Protein AF-A0A420E237-F1 (afdb_monomer)

Mean predicted aligned error: 9.03 Å

Structure (mmCIF, N/CA/C/O backbone):
data_AF-A0A420E237-F1
#
_entry.id   AF-A0A420E237-F1
#
loop_
_atom_site.group_PDB
_atom_site.id
_atom_site.type_symbol
_atom_site.label_atom_id
_atom_site.label_alt_id
_atom_site.label_comp_id
_atom_site.label_asym_id
_atom_site.label_entity_id
_atom_site.label_seq_id
_atom_site.pdbx_PDB_ins_code
_atom_site.Cartn_x
_atom_site.Cartn_y
_atom_site.Cartn_z
_atom_site.occupancy
_atom_site.B_iso_or_equiv
_atom_site.auth_seq_id
_atom_site.auth_comp_id
_atom_site.auth_asym_id
_atom_site.auth_atom_id
_atom_site.pdbx_PDB_model_num
ATOM 1 N N . MET A 1 1 ? -10.949 -0.885 19.873 1.00 56.78 1 MET A N 1
ATOM 2 C CA . MET A 1 1 ? -10.014 -0.210 18.942 1.00 56.78 1 MET A CA 1
ATOM 3 C C . MET A 1 1 ? -10.148 1.288 19.159 1.00 56.78 1 MET A C 1
ATOM 5 O O . MET A 1 1 ? -11.271 1.773 19.113 1.00 56.78 1 MET A O 1
ATOM 9 N N . GLY A 1 2 ? -9.072 2.035 19.416 1.00 68.06 2 GLY A N 1
ATOM 10 C CA . GLY A 1 2 ? -9.177 3.496 19.341 1.00 68.06 2 GLY A CA 1
ATOM 11 C C . GLY A 1 2 ? -9.492 3.886 17.896 1.00 68.06 2 GLY A C 1
ATOM 12 O O . GLY A 1 2 ? -8.911 3.292 16.986 1.00 68.06 2 GLY A O 1
ATOM 13 N N . LYS A 1 3 ? -10.382 4.860 17.661 1.00 68.50 3 LYS A N 1
ATOM 14 C CA . LYS A 1 3 ? -10.649 5.400 16.307 1.00 68.50 3 LYS A CA 1
ATOM 15 C C . LYS A 1 3 ? -9.348 5.674 15.535 1.00 68.50 3 LYS A C 1
ATOM 17 O O . LYS A 1 3 ? -9.275 5.412 14.342 1.00 68.50 3 LYS A O 1
ATOM 22 N N . ASN A 1 4 ? -8.307 6.085 16.256 1.00 80.81 4 ASN A N 1
ATOM 23 C CA . ASN A 1 4 ? -6.977 6.376 15.732 1.00 80.81 4 ASN A CA 1
ATOM 24 C C . ASN A 1 4 ? -6.277 5.142 15.139 1.00 80.81 4 ASN A C 1
ATOM 26 O O . ASN A 1 4 ? -5.689 5.242 14.070 1.00 80.81 4 ASN A O 1
ATOM 30 N N . PHE A 1 5 ? -6.374 3.967 15.771 1.00 83.19 5 PHE A N 1
ATOM 31 C CA . PHE A 1 5 ? -5.677 2.762 15.304 1.00 83.19 5 PHE A CA 1
ATOM 32 C C . PHE A 1 5 ? -6.229 2.262 13.964 1.00 83.19 5 PHE A C 1
ATOM 34 O O . PHE A 1 5 ? -5.466 1.948 13.057 1.00 83.19 5 PHE A O 1
ATOM 41 N N . LYS A 1 6 ? -7.560 2.256 13.805 1.00 82.50 6 LYS A N 1
ATOM 42 C CA . LYS A 1 6 ? -8.202 1.883 12.536 1.00 82.50 6 LYS A CA 1
ATOM 43 C C . LYS A 1 6 ? -7.759 2.807 11.398 1.00 82.50 6 LYS A C 1
ATOM 45 O O . LYS A 1 6 ? -7.407 2.321 10.327 1.00 82.50 6 LYS A O 1
ATOM 50 N N . SER A 1 7 ? -7.753 4.119 11.642 1.00 88.00 7 SER A N 1
ATOM 51 C CA . SER A 1 7 ? -7.332 5.107 10.644 1.00 88.00 7 SER A CA 1
ATOM 52 C C . SER A 1 7 ? -5.865 4.943 10.253 1.00 88.00 7 SER A C 1
ATOM 54 O O . SER A 1 7 ? -5.551 5.006 9.071 1.00 88.00 7 SER A O 1
ATOM 56 N N . ILE A 1 8 ? -4.978 4.675 11.217 1.00 90.38 8 ILE A N 1
ATOM 57 C CA . ILE A 1 8 ? -3.547 4.464 10.953 1.00 90.38 8 ILE A CA 1
ATOM 58 C C . ILE A 1 8 ? -3.331 3.244 10.048 1.00 90.38 8 ILE A C 1
ATOM 60 O O . ILE A 1 8 ? -2.616 3.348 9.056 1.00 90.38 8 ILE A O 1
ATOM 64 N N . VAL A 1 9 ? -3.979 2.112 10.343 1.00 89.94 9 VAL A N 1
ATOM 65 C CA . VAL A 1 9 ? -3.846 0.885 9.534 1.00 89.94 9 VAL A CA 1
ATOM 66 C C . VAL A 1 9 ? -4.399 1.084 8.121 1.00 89.94 9 VAL A C 1
ATOM 68 O O . VAL A 1 9 ? -3.799 0.616 7.157 1.00 89.94 9 VAL A O 1
ATOM 71 N N . LEU A 1 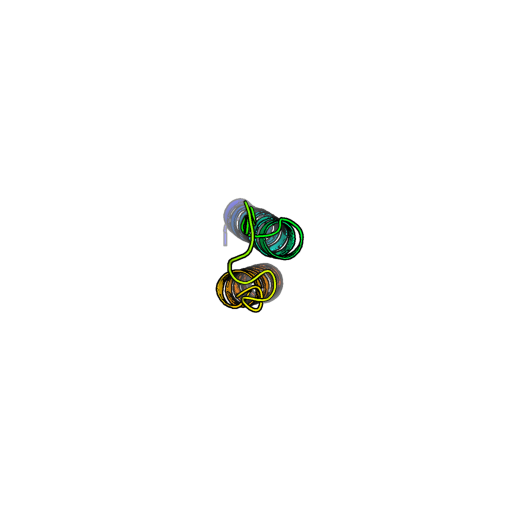10 ? -5.507 1.815 7.981 1.00 90.88 10 LEU A N 1
ATOM 72 C CA . LEU A 1 10 ? -6.090 2.129 6.676 1.00 90.88 10 LEU A CA 1
ATOM 73 C C . LEU A 1 10 ? -5.154 3.008 5.836 1.00 90.88 10 LEU A C 1
ATOM 75 O O . LEU A 1 10 ? -4.911 2.700 4.672 1.00 90.88 10 LEU A O 1
ATOM 79 N N . ILE A 1 11 ? -4.595 4.067 6.429 1.00 93.56 11 ILE A N 1
ATOM 80 C CA . ILE A 1 11 ? -3.644 4.957 5.747 1.00 93.56 11 ILE A CA 1
ATOM 81 C C . ILE A 1 11 ? -2.384 4.180 5.348 1.00 93.56 11 ILE A C 1
ATOM 83 O O . ILE A 1 11 ? -1.952 4.272 4.202 1.00 93.56 11 ILE A O 1
ATOM 87 N N . ALA A 1 12 ? -1.834 3.366 6.253 1.00 93.19 12 ALA A N 1
ATOM 88 C CA . ALA A 1 12 ? -0.675 2.525 5.964 1.00 93.19 12 ALA A CA 1
ATOM 89 C C . ALA A 1 12 ? -0.949 1.547 4.808 1.00 93.19 12 ALA A C 1
ATOM 91 O O . ALA A 1 12 ? -0.127 1.424 3.904 1.00 93.19 12 ALA A O 1
ATOM 92 N N . GLY A 1 13 ? -2.123 0.906 4.790 1.00 92.38 13 GLY A N 1
ATOM 93 C CA . GLY A 1 13 ? -2.533 0.014 3.704 1.00 92.38 13 GLY A CA 1
ATOM 94 C C . GLY A 1 13 ? -2.620 0.719 2.348 1.00 92.38 13 GLY A C 1
ATOM 95 O O . GLY A 1 13 ? -2.142 0.179 1.354 1.00 92.38 13 GLY A O 1
ATOM 96 N N . ILE A 1 14 ? -3.159 1.944 2.304 1.00 94.88 14 ILE A N 1
ATOM 97 C CA . ILE A 1 14 ? -3.219 2.758 1.076 1.00 94.88 14 ILE A CA 1
ATOM 98 C C . ILE A 1 14 ? -1.815 3.119 0.582 1.00 94.88 14 ILE A C 1
ATOM 100 O O . ILE A 1 14 ? -1.548 3.001 -0.610 1.00 94.88 14 ILE A O 1
ATOM 104 N N . VAL A 1 15 ? -0.913 3.526 1.480 1.00 96.12 15 VAL A N 1
ATOM 105 C CA . VAL A 1 15 ? 0.473 3.871 1.121 1.00 96.12 15 VAL A CA 1
ATOM 106 C C . VAL A 1 15 ? 1.214 2.658 0.556 1.00 96.12 15 VAL A C 1
ATOM 108 O O . VAL A 1 15 ? 1.862 2.774 -0.480 1.00 96.12 15 VAL A O 1
ATOM 111 N N . ILE A 1 16 ? 1.077 1.487 1.186 1.00 94.06 16 ILE A N 1
ATOM 112 C CA . ILE A 1 16 ? 1.683 0.233 0.707 1.00 94.06 16 ILE A CA 1
ATOM 113 C C . ILE A 1 16 ? 1.126 -0.150 -0.666 1.00 94.06 16 ILE A C 1
ATOM 115 O O . ILE A 1 16 ? 1.886 -0.505 -1.563 1.00 94.06 16 ILE A O 1
ATOM 119 N N . LEU A 1 17 ? -0.191 -0.044 -0.852 1.00 93.19 17 LEU A N 1
ATOM 120 C CA . LEU A 1 17 ? -0.832 -0.348 -2.129 1.00 93.19 17 LEU A CA 1
ATOM 121 C C . LEU A 1 17 ? -0.343 0.600 -3.229 1.00 93.19 17 LEU A C 1
ATOM 123 O O . LEU A 1 17 ? 0.037 0.142 -4.302 1.00 93.19 17 LEU A O 1
ATOM 127 N N . ALA A 1 18 ? -0.295 1.905 -2.950 1.00 93.44 18 ALA A N 1
ATOM 128 C CA . ALA A 1 18 ? 0.226 2.901 -3.879 1.00 93.44 18 ALA A CA 1
ATOM 129 C C . ALA A 1 18 ? 1.699 2.640 -4.231 1.00 93.44 18 ALA A C 1
ATOM 131 O O . ALA A 1 18 ? 2.069 2.754 -5.396 1.00 93.44 18 ALA A O 1
ATOM 132 N N . TYR A 1 19 ? 2.517 2.237 -3.255 1.00 90.06 19 TYR A N 1
ATOM 133 C CA . TYR A 1 19 ? 3.913 1.872 -3.483 1.00 90.06 19 TYR A CA 1
ATOM 134 C C . TYR A 1 19 ? 4.047 0.628 -4.372 1.00 90.06 19 TYR A C 1
ATOM 136 O O . TYR A 1 19 ? 4.772 0.674 -5.356 1.00 90.06 19 TYR A O 1
ATOM 144 N N . GLY A 1 20 ? 3.291 -0.442 -4.106 1.00 89.00 20 GLY A N 1
ATOM 145 C CA . GLY A 1 20 ? 3.312 -1.640 -4.953 1.00 89.00 20 GLY A CA 1
ATOM 146 C C . GLY A 1 20 ? 2.824 -1.382 -6.386 1.00 89.00 20 GLY A C 1
ATOM 147 O O . GLY A 1 20 ? 3.339 -1.962 -7.337 1.00 89.00 20 GLY A O 1
ATOM 148 N N . VAL A 1 21 ? 1.852 -0.480 -6.570 1.00 89.44 21 VAL A N 1
ATOM 149 C CA . VAL A 1 21 ? 1.426 -0.031 -7.909 1.00 89.44 21 VAL A CA 1
ATOM 150 C C . VAL A 1 21 ? 2.514 0.812 -8.575 1.00 89.44 21 VAL A C 1
ATOM 152 O O . VAL A 1 21 ? 2.775 0.649 -9.764 1.00 89.44 21 VAL A O 1
ATOM 155 N N . TYR A 1 22 ? 3.181 1.687 -7.825 1.00 87.25 22 TYR A N 1
ATOM 156 C CA . TYR A 1 22 ? 4.297 2.476 -8.336 1.00 87.25 22 TYR A CA 1
ATOM 157 C C . TYR A 1 22 ? 5.448 1.587 -8.822 1.00 87.25 22 TYR A C 1
ATOM 159 O O . TYR A 1 22 ? 5.966 1.836 -9.904 1.00 87.25 22 TYR A O 1
ATOM 167 N N . THR A 1 23 ? 5.786 0.516 -8.0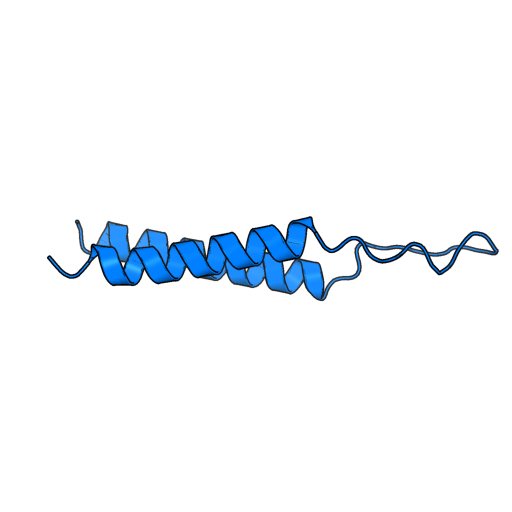99 1.00 84.94 23 THR A N 1
ATOM 168 C CA . THR A 1 23 ? 6.835 -0.434 -8.505 1.00 84.94 23 THR A CA 1
ATOM 169 C C . THR A 1 23 ? 6.418 -1.353 -9.661 1.00 84.94 23 THR A C 1
ATOM 171 O O . THR A 1 23 ? 7.279 -1.925 -10.313 1.00 84.94 23 THR A O 1
ATOM 174 N N . LEU A 1 24 ? 5.119 -1.491 -9.970 1.00 82.56 24 LEU A N 1
ATOM 175 C CA . LEU A 1 24 ? 4.677 -2.105 -11.236 1.00 82.56 24 LEU A CA 1
ATOM 176 C C . LEU A 1 24 ? 4.896 -1.177 -12.434 1.00 82.56 24 LEU A C 1
ATOM 178 O O . LEU A 1 24 ? 5.23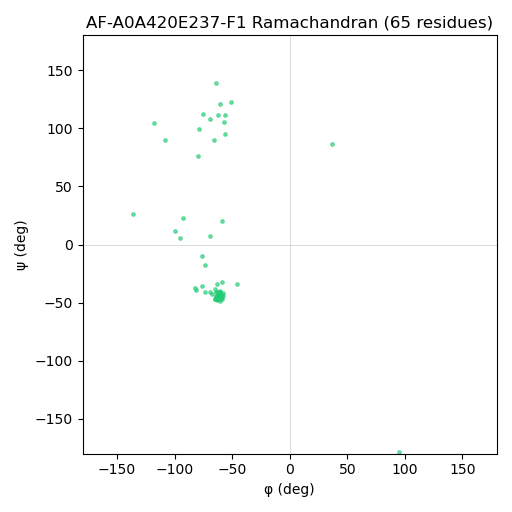0 -1.634 -13.526 1.00 82.56 24 LEU A O 1
ATOM 182 N N . ILE A 1 25 ? 4.617 0.114 -12.244 1.00 79.06 25 ILE A N 1
ATOM 183 C CA . ILE A 1 25 ? 4.632 1.111 -13.320 1.00 79.06 25 ILE A CA 1
ATOM 184 C C . ILE A 1 25 ? 6.055 1.596 -13.588 1.00 79.06 25 ILE A C 1
ATOM 186 O O . ILE A 1 25 ? 6.40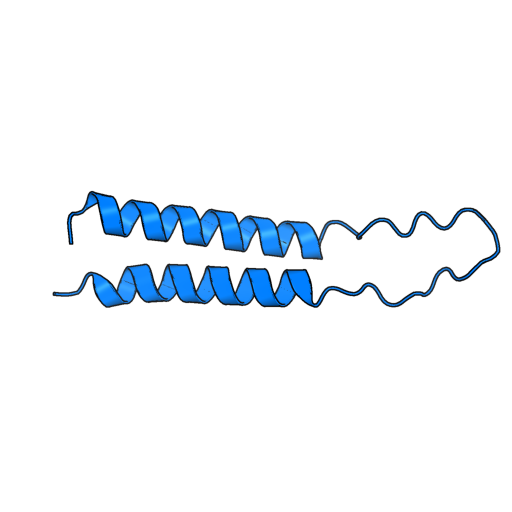7 1.851 -14.738 1.00 79.06 25 ILE A O 1
ATOM 190 N N . GLN A 1 26 ? 6.866 1.751 -12.543 1.00 74.06 26 GLN A N 1
ATOM 191 C CA . GLN A 1 26 ? 8.266 2.103 -12.678 1.00 74.06 26 GLN A CA 1
ATOM 192 C C . GLN A 1 26 ? 9.020 0.858 -13.152 1.00 74.06 26 GLN A C 1
ATOM 194 O O . GLN A 1 26 ? 9.128 -0.100 -12.388 1.00 74.06 26 GLN A O 1
ATOM 199 N N . PRO A 1 27 ? 9.546 0.843 -14.389 1.00 60.00 27 PRO A N 1
ATOM 200 C CA . PRO A 1 27 ? 10.379 -0.259 -14.823 1.00 60.00 27 PRO A CA 1
ATOM 201 C C . PRO A 1 27 ? 11.587 -0.313 -13.893 1.00 60.00 27 PRO A C 1
ATOM 203 O O . PRO A 1 27 ? 12.337 0.661 -13.784 1.00 60.00 27 PRO A O 1
ATOM 206 N N . GLU A 1 28 ? 11.760 -1.442 -13.212 1.00 60.84 28 GLU A N 1
ATOM 207 C CA . GLU A 1 28 ? 13.001 -1.758 -12.517 1.00 60.84 28 GLU A CA 1
ATOM 208 C C . GLU A 1 28 ? 14.085 -1.708 -13.585 1.00 60.84 28 GLU A C 1
ATOM 210 O O . GLU A 1 28 ? 14.083 -2.498 -14.528 1.00 60.84 28 GLU A O 1
ATOM 215 N N . THR A 1 29 ? 14.881 -0.646 -13.547 1.00 58.00 29 THR A N 1
ATOM 216 C CA . THR A 1 29 ? 15.610 -0.114 -14.693 1.00 58.00 29 THR A CA 1
ATOM 217 C C . THR A 1 29 ? 16.502 -1.167 -15.341 1.00 58.00 29 THR A C 1
ATOM 219 O O . THR A 1 29 ? 17.661 -1.329 -14.964 1.00 58.00 29 THR A O 1
ATOM 222 N N . GLN A 1 30 ? 16.001 -1.827 -16.382 1.00 54.03 30 GLN A N 1
ATOM 223 C CA . GLN A 1 30 ? 16.832 -2.436 -17.406 1.00 54.03 30 GLN A CA 1
ATOM 224 C C . GLN A 1 30 ? 17.244 -1.307 -18.343 1.00 54.03 30 GLN A C 1
ATOM 226 O O . GL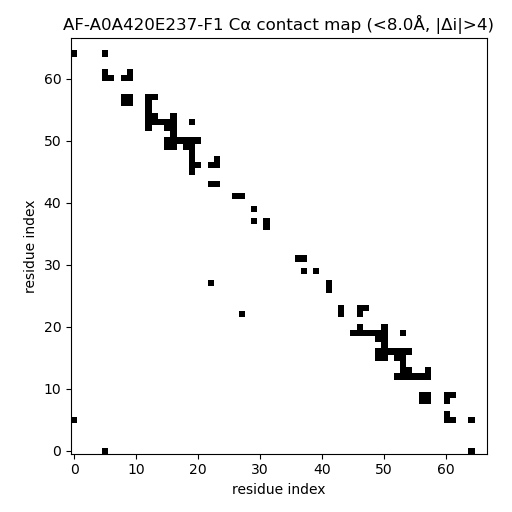N A 1 30 ? 16.686 -1.126 -19.423 1.00 54.03 30 GLN A O 1
ATOM 231 N N . LEU A 1 31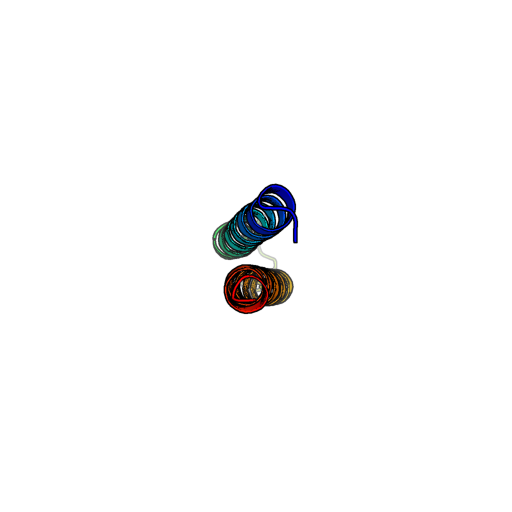 ? 18.194 -0.485 -17.894 1.00 53.34 31 LEU A N 1
ATOM 232 C CA . LEU A 1 31 ? 18.957 0.342 -18.817 1.00 53.34 31 LEU A CA 1
ATOM 233 C C . LEU A 1 31 ? 19.782 -0.624 -19.667 1.00 53.34 31 LEU A C 1
ATOM 235 O O . LEU A 1 31 ? 20.887 -1.011 -19.294 1.00 53.34 31 LEU A O 1
ATOM 239 N N . SER A 1 32 ? 19.208 -1.065 -20.783 1.00 54.75 32 SER A N 1
ATOM 240 C CA . SER A 1 32 ? 19.970 -1.745 -21.817 1.00 54.75 32 SER A CA 1
ATOM 241 C C . SER A 1 32 ? 20.889 -0.713 -22.459 1.00 54.75 32 SER A C 1
ATOM 243 O O . SER A 1 32 ? 20.452 0.216 -23.139 1.00 54.75 32 SER A O 1
ATOM 245 N N . VAL A 1 33 ? 22.176 -0.838 -22.163 1.00 57.09 33 VAL A N 1
ATOM 246 C CA . VAL A 1 33 ? 23.245 -0.070 -22.793 1.00 57.09 33 VAL A CA 1
ATOM 247 C C . VAL A 1 33 ? 24.003 -1.054 -23.685 1.00 57.09 33 VAL A C 1
ATOM 249 O O . VAL A 1 33 ? 24.935 -1.711 -23.232 1.00 57.09 33 VAL A O 1
ATOM 252 N N . GLY A 1 34 ? 23.571 -1.183 -24.943 1.00 65.44 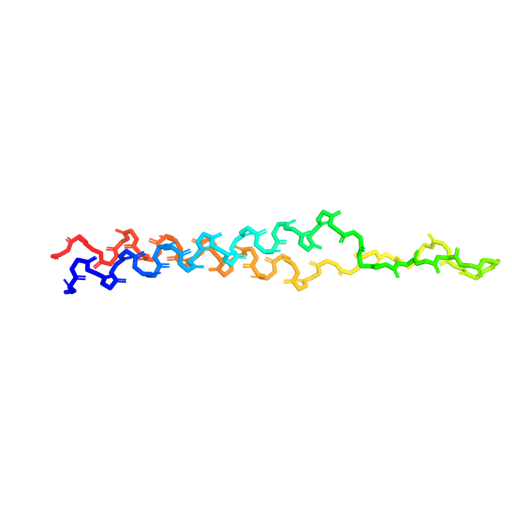34 GLY A N 1
ATOM 253 C CA . GLY A 1 34 ? 24.213 -2.030 -25.962 1.00 65.44 34 GLY A CA 1
ATOM 254 C C . GLY A 1 34 ? 23.633 -3.445 -26.122 1.00 65.44 34 GLY A C 1
ATOM 255 O O . GLY A 1 34 ? 22.668 -3.803 -25.455 1.00 65.44 34 GLY A O 1
ATOM 256 N N . ASP A 1 35 ? 24.245 -4.225 -27.028 1.00 55.81 35 ASP A N 1
ATOM 257 C CA . ASP A 1 35 ? 23.831 -5.523 -27.625 1.00 55.81 35 ASP A CA 1
ATOM 258 C C . ASP A 1 35 ? 23.581 -6.715 -26.662 1.00 55.81 35 ASP A C 1
ATOM 260 O O . ASP A 1 35 ? 23.599 -7.874 -27.078 1.00 55.81 35 ASP A O 1
ATO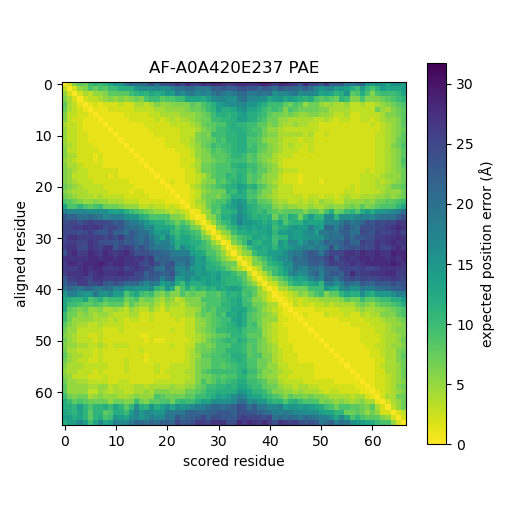M 264 N N . VAL A 1 36 ? 23.335 -6.483 -25.371 1.00 57.56 36 VAL A N 1
ATOM 265 C CA . VAL A 1 36 ? 23.132 -7.547 -24.378 1.00 57.56 36 VAL A CA 1
ATOM 266 C C . VAL A 1 36 ? 21.725 -7.453 -23.778 1.00 57.56 36 VAL A C 1
ATOM 268 O O . VAL A 1 36 ? 21.428 -6.575 -22.971 1.00 57.56 36 VAL A O 1
ATOM 271 N N . ASP A 1 37 ? 20.873 -8.373 -24.236 1.00 57.16 37 ASP A N 1
ATOM 272 C CA . ASP A 1 37 ? 19.526 -8.748 -23.778 1.00 57.16 37 ASP A CA 1
ATOM 273 C C . ASP A 1 37 ? 18.589 -7.637 -23.268 1.00 57.16 37 ASP A C 1
ATOM 275 O O . ASP A 1 37 ? 18.383 -7.418 -22.075 1.00 57.16 37 ASP A O 1
ATOM 279 N N . LEU A 1 38 ? 17.887 -7.048 -24.237 1.00 54.69 38 LEU A N 1
ATOM 280 C CA . LEU A 1 38 ? 16.722 -6.164 -24.116 1.00 54.69 38 LEU A CA 1
ATOM 281 C C . LEU A 1 38 ? 15.427 -6.860 -23.628 1.00 54.69 38 LEU A C 1
ATOM 283 O O . LEU A 1 38 ? 14.359 -6.254 -23.678 1.00 54.69 38 LEU A O 1
ATOM 287 N N . LEU A 1 39 ? 15.477 -8.132 -23.212 1.00 55.41 39 LEU A N 1
ATOM 288 C CA . LEU A 1 39 ? 14.293 -8.971 -22.957 1.00 55.41 39 LEU A CA 1
ATOM 289 C C . LEU A 1 39 ? 14.374 -9.787 -21.661 1.00 55.41 39 LEU A C 1
ATOM 291 O O . LEU A 1 39 ? 13.720 -10.828 -21.546 1.00 55.41 39 LEU A O 1
ATOM 295 N N . LYS A 1 40 ? 15.139 -9.351 -20.653 1.00 58.12 40 LYS A N 1
ATOM 296 C CA . LYS A 1 40 ? 14.957 -9.937 -19.321 1.00 58.12 40 LYS A CA 1
ATOM 297 C C . LYS A 1 40 ? 13.530 -9.595 -18.896 1.00 58.12 40 LYS A C 1
ATOM 299 O O . LYS A 1 40 ? 13.182 -8.432 -18.739 1.00 58.12 40 LYS A O 1
ATOM 304 N N . VAL A 1 41 ? 12.659 -10.595 -18.816 1.00 65.31 41 VAL A N 1
ATOM 305 C CA . VAL A 1 41 ? 11.265 -10.405 -18.398 1.00 65.31 41 VAL A CA 1
ATOM 306 C C . VAL A 1 41 ? 11.273 -9.614 -17.091 1.00 65.31 41 VAL A C 1
ATOM 308 O O . VAL A 1 41 ? 11.949 -10.006 -16.143 1.00 65.31 41 VAL A O 1
ATOM 311 N N . GLN A 1 42 ? 10.589 -8.467 -17.082 1.00 64.25 42 GLN A N 1
ATOM 312 C CA . GLN A 1 42 ? 10.472 -7.605 -15.911 1.00 64.25 42 GLN A CA 1
ATOM 313 C C . GLN A 1 42 ? 9.898 -8.434 -14.754 1.00 64.25 42 GLN A C 1
ATOM 315 O O . GLN A 1 42 ? 8.745 -8.871 -14.813 1.00 64.25 42 GLN A O 1
ATOM 320 N N . ASP A 1 43 ? 10.715 -8.697 -13.733 1.00 76.25 43 ASP A N 1
ATOM 321 C CA . ASP A 1 43 ? 10.281 -9.440 -12.554 1.00 76.25 43 ASP A CA 1
ATOM 322 C C . ASP A 1 43 ? 9.497 -8.505 -11.640 1.00 76.25 43 ASP A C 1
ATOM 324 O O . ASP A 1 43 ? 10.049 -7.705 -10.897 1.00 76.25 43 ASP A O 1
ATOM 328 N N . ASN A 1 44 ? 8.178 -8.611 -11.730 1.00 82.88 44 ASN A N 1
ATOM 329 C CA . ASN A 1 44 ? 7.242 -7.794 -10.973 1.00 82.88 44 ASN A CA 1
ATOM 330 C C . ASN A 1 44 ? 6.691 -8.527 -9.738 1.00 82.88 44 ASN A C 1
ATOM 332 O O . ASN A 1 44 ? 5.709 -8.082 -9.135 1.00 82.88 44 ASN A O 1
ATOM 336 N N . THR A 1 45 ? 7.278 -9.668 -9.359 1.00 88.25 45 THR A N 1
ATOM 337 C CA . THR A 1 45 ? 6.764 -10.529 -8.281 1.00 88.25 45 THR A CA 1
ATOM 338 C C . THR A 1 45 ? 6.659 -9.776 -6.954 1.00 88.25 45 THR A C 1
ATOM 340 O O . THR A 1 45 ? 5.630 -9.849 -6.278 1.00 88.25 45 THR A O 1
ATOM 343 N N . GLY A 1 46 ? 7.684 -8.991 -6.603 1.00 87.88 46 GLY A N 1
ATOM 344 C CA . GLY A 1 46 ? 7.687 -8.174 -5.386 1.00 87.88 46 GLY A CA 1
ATOM 345 C C . GLY A 1 46 ? 6.565 -7.130 -5.371 1.00 87.88 46 GLY A C 1
ATOM 346 O O . GLY A 1 46 ? 5.878 -6.962 -4.359 1.00 87.88 46 GLY A O 1
ATOM 347 N N . SER A 1 47 ? 6.314 -6.491 -6.513 1.00 86.75 47 SER A N 1
ATOM 348 C CA . SER A 1 47 ? 5.245 -5.503 -6.691 1.00 86.75 47 SER A CA 1
ATOM 349 C C . SER A 1 47 ? 3.858 -6.126 -6.501 1.00 86.75 47 SER A C 1
ATOM 351 O O . SER A 1 47 ? 3.043 -5.599 -5.742 1.00 86.75 47 SER A O 1
ATOM 353 N N . TYR A 1 48 ? 3.604 -7.301 -7.090 1.00 89.12 48 TYR A N 1
ATOM 354 C CA . TYR A 1 48 ? 2.336 -8.018 -6.905 1.00 89.12 48 TYR A CA 1
ATOM 355 C C . TYR A 1 48 ? 2.092 -8.428 -5.449 1.00 89.12 48 TYR A C 1
ATOM 357 O O . TYR A 1 48 ? 0.986 -8.238 -4.936 1.00 89.12 48 TYR A O 1
ATOM 365 N N . ILE A 1 49 ? 3.116 -8.939 -4.758 1.00 92.75 49 ILE A N 1
ATOM 366 C CA . ILE A 1 49 ? 3.018 -9.291 -3.332 1.00 92.75 49 ILE A CA 1
ATOM 367 C C . ILE A 1 49 ? 2.677 -8.047 -2.504 1.00 92.75 49 ILE A C 1
ATOM 369 O O . ILE A 1 49 ? 1.769 -8.082 -1.673 1.00 92.75 49 ILE A O 1
ATOM 373 N N . THR A 1 50 ? 3.354 -6.931 -2.771 1.00 92.38 50 THR A N 1
ATOM 374 C CA . THR A 1 50 ? 3.140 -5.657 -2.072 1.00 92.38 50 THR A CA 1
ATOM 375 C C . THR A 1 50 ? 1.710 -5.143 -2.255 1.00 92.38 50 THR A C 1
ATOM 377 O O . THR A 1 50 ? 1.066 -4.732 -1.288 1.00 92.38 50 THR A O 1
ATOM 380 N N . ILE A 1 51 ? 1.165 -5.239 -3.470 1.00 92.56 51 ILE A N 1
ATOM 381 C CA . ILE A 1 51 ? -0.224 -4.863 -3.765 1.00 92.56 51 ILE A CA 1
ATOM 382 C C . ILE A 1 51 ? -1.208 -5.741 -2.991 1.00 92.56 51 ILE A C 1
ATOM 384 O O . ILE A 1 51 ? -2.128 -5.214 -2.364 1.00 92.56 51 ILE A O 1
ATOM 388 N N . ILE A 1 52 ? -1.011 -7.063 -2.990 1.00 93.44 52 ILE A N 1
ATOM 389 C CA . ILE A 1 52 ? -1.881 -7.997 -2.260 1.00 93.44 52 ILE A CA 1
ATOM 390 C C . ILE A 1 52 ? -1.873 -7.670 -0.763 1.00 93.44 52 ILE A C 1
ATOM 392 O O . ILE A 1 52 ? -2.939 -7.582 -0.153 1.00 93.44 52 ILE A O 1
ATOM 396 N N . ILE A 1 53 ? -0.698 -7.419 -0.179 1.00 93.62 53 ILE A N 1
ATOM 397 C CA . ILE A 1 53 ? -0.565 -7.014 1.227 1.00 93.62 53 ILE A CA 1
ATOM 398 C C . ILE A 1 53 ? -1.327 -5.709 1.489 1.00 93.62 53 ILE A C 1
ATOM 400 O O . ILE A 1 53 ? -2.077 -5.627 2.464 1.00 93.62 53 ILE A O 1
ATOM 404 N N . GLY A 1 54 ? -1.192 -4.713 0.609 1.00 92.19 54 GLY A N 1
ATOM 405 C CA . GLY A 1 54 ? -1.921 -3.448 0.704 1.00 92.19 54 GLY A CA 1
ATOM 406 C C . GLY A 1 54 ? -3.442 -3.638 0.681 1.00 92.19 54 GLY A C 1
ATOM 407 O O . GLY A 1 54 ? -4.145 -3.120 1.550 1.00 92.19 54 GLY A O 1
ATOM 408 N N . ILE A 1 55 ? -3.958 -4.442 -0.255 1.00 93.19 55 ILE A N 1
ATOM 409 C CA . ILE A 1 55 ? -5.395 -4.752 -0.367 1.00 93.19 55 ILE A CA 1
ATOM 410 C C . ILE A 1 55 ? -5.897 -5.457 0.897 1.00 93.19 55 ILE A C 1
ATOM 412 O O . ILE A 1 55 ? -6.925 -5.066 1.457 1.00 93.19 55 ILE A O 1
ATOM 416 N N . VAL A 1 56 ? -5.169 -6.471 1.375 1.00 93.19 56 VAL A N 1
ATOM 417 C CA . VAL A 1 56 ? -5.521 -7.222 2.587 1.00 93.19 56 VAL A CA 1
ATOM 418 C C . VAL A 1 56 ? -5.530 -6.298 3.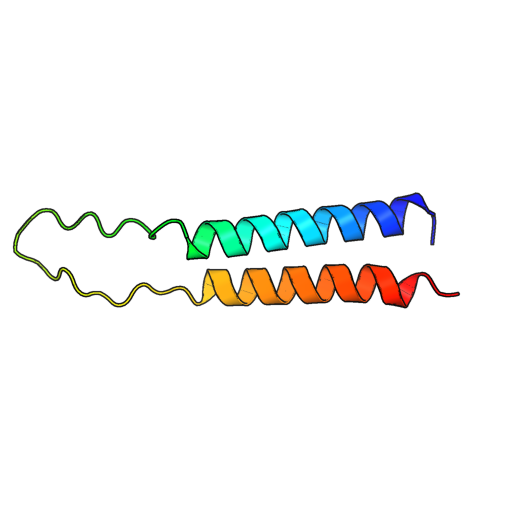804 1.00 93.19 56 VAL A C 1
ATOM 420 O O . VAL A 1 56 ? -6.493 -6.324 4.566 1.00 93.19 56 VAL A O 1
ATOM 423 N N . ALA A 1 57 ? -4.530 -5.427 3.965 1.00 90.69 57 ALA A N 1
ATOM 424 C CA . ALA A 1 57 ? -4.472 -4.466 5.067 1.00 90.69 57 ALA A CA 1
ATOM 425 C C . ALA A 1 57 ? -5.669 -3.497 5.061 1.00 90.69 57 ALA A C 1
ATOM 427 O O . ALA A 1 57 ? -6.300 -3.279 6.102 1.00 90.69 57 ALA A O 1
ATOM 428 N N . ILE A 1 58 ? -6.039 -2.967 3.889 1.00 91.56 58 ILE A N 1
ATOM 429 C CA . ILE A 1 58 ? -7.213 -2.096 3.732 1.00 91.56 58 ILE A CA 1
ATOM 430 C C . ILE A 1 58 ? -8.495 -2.861 4.082 1.00 91.56 58 ILE A C 1
ATOM 432 O O . ILE A 1 58 ? -9.302 -2.369 4.878 1.00 91.56 58 ILE A O 1
ATOM 436 N N . ALA A 1 59 ? -8.673 -4.076 3.559 1.00 90.12 59 ALA A N 1
ATOM 437 C CA . ALA A 1 59 ? -9.841 -4.906 3.845 1.00 90.12 59 ALA A CA 1
ATOM 438 C C . ALA A 1 59 ? -9.953 -5.224 5.347 1.00 90.12 59 ALA A C 1
ATOM 440 O O . ALA A 1 59 ? -11.000 -4.980 5.955 1.00 90.12 59 ALA A O 1
ATOM 441 N N . PHE A 1 60 ? -8.863 -5.674 5.975 1.00 87.06 60 PHE A N 1
ATOM 442 C CA . PHE A 1 60 ? -8.806 -5.955 7.413 1.00 87.06 60 PHE A CA 1
ATOM 443 C C . PHE A 1 60 ? -9.146 -4.727 8.259 1.00 87.06 60 PHE A C 1
ATOM 445 O O . PHE A 1 60 ? -9.918 -4.841 9.215 1.00 87.06 60 PHE A O 1
ATOM 452 N N . SER A 1 61 ? -8.649 -3.541 7.887 1.00 84.38 61 SER A N 1
ATOM 453 C CA . SER A 1 61 ? -8.970 -2.293 8.594 1.00 84.38 61 SER A CA 1
ATOM 454 C C . SER A 1 61 ? -10.480 -2.008 8.616 1.00 84.38 61 SER A C 1
ATOM 456 O O . SER A 1 61 ? -11.006 -1.471 9.595 1.00 84.38 61 SER A O 1
ATOM 458 N N . SER A 1 62 ? -11.201 -2.423 7.568 1.00 79.88 62 SER A N 1
ATOM 459 C CA . SER A 1 62 ? -12.641 -2.212 7.416 1.00 79.88 62 SER A CA 1
ATOM 460 C C . SER A 1 62 ? -13.480 -3.245 8.181 1.00 79.88 62 SER A C 1
ATOM 462 O O . SER A 1 62 ? -14.473 -2.881 8.817 1.00 79.88 62 SER A O 1
ATOM 464 N N . PHE A 1 63 ? -13.058 -4.516 8.195 1.00 78.94 63 PHE A N 1
ATOM 465 C CA . PHE A 1 63 ? -13.760 -5.603 8.895 1.00 78.94 63 PHE A CA 1
ATOM 466 C C . PHE A 1 63 ? -13.555 -5.589 10.418 1.00 78.94 63 PHE A C 1
ATOM 468 O O . PHE A 1 63 ? -14.499 -5.855 11.161 1.00 78.94 63 PHE A O 1
ATOM 475 N N . TRP A 1 64 ? -12.368 -5.220 10.907 1.00 65.62 64 TRP A N 1
ATOM 476 C CA . TRP A 1 64 ? -12.045 -5.273 12.344 1.00 65.62 64 TRP A CA 1
ATOM 477 C C . TRP A 1 64 ? -12.686 -4.136 13.168 1.00 65.62 64 TRP A C 1
ATOM 479 O O . TRP A 1 64 ? -12.673 -4.152 14.395 1.00 65.62 64 TRP A O 1
ATOM 489 N N . GLY A 1 65 ? -13.278 -3.136 12.509 1.00 58.25 65 GLY A N 1
ATOM 490 C CA . GLY A 1 65 ? -13.930 -1.995 13.162 1.00 58.25 65 GLY A CA 1
ATOM 491 C C . GLY A 1 65 ? -15.443 -2.119 13.368 1.00 58.25 65 GLY A C 1
ATOM 492 O O . GLY A 1 65 ? -16.047 -1.123 13.749 1.00 58.25 65 GLY A O 1
ATOM 493 N N . LYS A 1 66 ? -16.065 -3.268 13.057 1.00 58.84 66 LYS A N 1
ATOM 494 C CA . LYS A 1 66 ? -17.525 -3.487 13.173 1.00 58.84 66 LYS A CA 1
ATOM 495 C C . LYS A 1 66 ? -17.976 -4.088 14.523 1.00 58.84 66 LYS A C 1
ATOM 497 O O . LYS A 1 66 ? -19.046 -4.685 14.582 1.00 58.84 66 LYS A O 1
ATOM 502 N N . LYS A 1 67 ? -17.188 -3.945 15.591 1.00 50.56 67 LYS A N 1
ATOM 503 C CA . LYS A 1 67 ? -17.594 -4.280 16.966 1.00 50.56 67 LYS A CA 1
ATOM 504 C C . LYS A 1 67 ? -17.506 -3.059 17.863 1.00 50.56 67 LYS A C 1
ATOM 506 O O . LYS A 1 67 ? -16.492 -2.334 17.736 1.00 50.56 67 LYS A O 1
#

pLDDT: mean 78.33, std 14.87, range [50.56, 96.12]

Organism: NCBI:txid285258

Secondary structure (DSSP, 8-state):
--HHHHHHHHHHHHHHHHHHHHHHHS-------SSS-TT-----HHHHHHHHHHHHHHHHHHHTT--

Foldseek 3Di:
DPPVVLVVLLVVLVVLLVVLVVLVVPQPDPPPDDDPDPPPPRPSVVSVVSNVSSVVSNVCSVVVPPD

Solvent-accessible surface area (backbone atoms only — not comparable to full-atom values): 3906 Å² total; per-residue (Å²): 129,60,77,64,58,45,51,51,44,33,53,51,12,50,53,40,25,51,49,17,50,47,52,61,71,46,72,80,78,76,77,62,83,64,101,62,74,92,70,73,75,82,83,48,64,70,23,54,53,36,29,51,52,10,53,50,38,36,51,49,36,62,63,74,63,79,118

Radius of gyration: 17.16 Å; Cα contacts (8 Å, |Δi|>4): 57; chains: 1; bounding box: 42×17×47 Å

Nearest PDB structures (foldseek):
  8snb-assembly1_8U  TM=4.953E-01  e=8.613E+00  Strongylocentrotus purpuratus

Sequence (67 aa):
MGKNFKSIVLIAGIVILAYGVYTLIQPETQLSVGDVDLLKVQDNTGSYITIIIGIVAIAFSSFWGKK